Protein 3IPF (pdb70)

Secondary structure (DSSP, 8-state):
--EEEEESSEEEEEEEETTEEEEEETTEEEEEEEEEEEEEEEETTTTEEEEEEEEEEEEESPPGGGS--/--EEEEESS--EEEEEETTEEEEEETTEEEEEEEEEEEEEEEETTTTEEEEEEEEEEEEESGGG-

InterPro domains:
  IPR012504 Spore protein YabP [PIRSF011576] (9-87)
  IPR012504 Spore protein YabP [TIGR02892] (16-97)
  IPR022476 Spore protein YabP/YqfC [PF07873] (14-86)
  IPR038705 YabP superfamily [G3DSA:2.60.40.2000] (24-81)

Radius of gyration: 13.46 Å; Cα contacts (8 Å, |Δi|>4): 382; chains: 2; bounding box: 27×31×33 Å

B-factor: mean 40.51, std 14.42, range [21.7, 106.18]

Sequence (134 aa):
NRQFLSLTGVSKVQSFDPKEILLETIQGVLSIKGEKLGIKHLDLKAGQVEVEGLIDALVYPLEHHHHHHNRQFLSLTGVSKVQSFDPKEILLETIQGVLSIKGEKLGIKHLDLKAGQVEVEGLIDALVYPLEHH

Structure (mmCIF, N/CA/C/O backbone):
data_3IPF
#
_entry.id   3IPF
#
_cell.length_a   69.796
_cell.length_b   69.796
_cell.length_c   132.161
_cell.angle_alpha   90.00
_cell.angle_beta   90.00
_cell.angle_gamma   120.00
#
_symmetry.space_group_name_H-M   'P 61 2 2'
#
loop_
_entity.id
_entity.type
_entity.pdbx_description
1 polymer 'uncharacterized protein'
2 water water
#
loop_
_atom_site.group_PDB
_atom_site.id
_atom_site.type_symbol
_atom_site.label_atom_id
_atom_site.label_alt_id
_atom_site.label_comp_id
_atom_site.label_asym_id
_atom_site.label_entity_id
_atom_site.label_seq_id
_atom_site.pdbx_PDB_ins_code
_atom_site.Cartn_x
_atom_site.Cartn_y
_atom_site.Cartn_z
_atom_site.occupancy
_atom_site.B_iso_or_equiv
_atom_site.auth_seq_id
_atom_site.auth_comp_id
_atom_site.auth_asym_id
_atom_site.auth_atom_id
_atom_site.pdbx_PDB_model_num
ATOM 1 N N . ASN A 1 3 ? 21.453 42.175 39.138 1.00 54.56 22 ASN A N 1
ATOM 2 C CA . ASN A 1 3 ? 20.054 42.479 39.567 1.00 53.80 22 ASN A CA 1
ATOM 3 C C . ASN A 1 3 ? 20.034 42.830 41.054 1.00 48.00 22 ASN A C 1
ATOM 4 O O . ASN A 1 3 ? 18.972 43.067 41.635 1.00 43.04 22 ASN A O 1
ATOM 6 N N . ARG A 1 4 ? 21.224 42.858 41.650 1.00 45.95 23 ARG A N 1
ATOM 7 C CA . ARG A 1 4 ? 21.406 43.174 43.061 1.00 53.10 23 ARG A CA 1
ATOM 8 C C . ARG A 1 4 ? 21.167 44.648 43.343 1.00 44.05 23 ARG A C 1
ATOM 9 O O . ARG A 1 4 ? 21.785 45.513 42.723 1.00 48.41 23 ARG A O 1
ATOM 17 N N . GLN A 1 5 ? 20.291 44.925 44.300 1.00 31.14 24 GLN A N 1
ATOM 18 C CA . GLN A 1 5 ? 19.957 46.295 44.652 1.00 35.37 24 GLN A CA 1
ATOM 19 C C . GLN A 1 5 ? 20.438 46.694 46.039 1.00 39.81 24 GLN A C 1
ATOM 20 O O . GLN A 1 5 ? 20.597 45.845 46.920 1.00 34.97 24 GLN A O 1
ATOM 26 N N . PHE A 1 6 ? 20.672 47.992 46.223 1.00 29.90 25 PHE A N 1
ATOM 27 C CA . PHE A 1 6 ? 21.089 48.525 47.514 1.00 30.65 25 PHE A CA 1
ATOM 28 C C . PHE A 1 6 ? 19.983 49.456 47.984 1.00 30.64 25 PHE A C 1
ATOM 29 O O . PHE A 1 6 ? 19.534 50.313 47.226 1.00 31.75 25 PHE A O 1
ATOM 37 N N . LEU A 1 7 ? 19.520 49.259 49.213 1.00 24.31 26 LEU A N 1
ATOM 38 C CA . LEU A 1 7 ? 18.471 50.094 49.776 1.00 24.63 26 LEU A CA 1
ATOM 39 C C . LEU A 1 7 ? 18.927 50.636 51.118 1.00 32.09 26 LEU A C 1
ATOM 40 O O . LEU A 1 7 ? 19.371 49.869 51.973 1.00 29.65 26 LEU A O 1
ATOM 45 N N . SER A 1 8 ? 18.842 51.947 51.309 1.00 24.74 27 SER A N 1
ATOM 46 C CA . SER A 1 8 ? 19.189 52.503 52.611 1.00 36.01 27 SER A CA 1
ATOM 47 C C . SER A 1 8 ? 18.008 53.348 53.077 1.00 31.15 27 SER A C 1
ATOM 48 O O . SER A 1 8 ? 17.312 53.965 52.260 1.00 29.63 27 SER A O 1
ATOM 51 N N . LEU A 1 9 ? 17.769 53.354 54.383 1.00 22.71 28 LEU A N 1
ATOM 52 C CA . LEU A 1 9 ? 16.641 54.076 54.948 1.00 25.37 28 LEU A CA 1
ATOM 53 C C . LEU A 1 9 ? 17.041 54.659 56.294 1.00 32.16 28 LEU A C 1
ATOM 54 O O . LEU A 1 9 ? 17.826 54.045 57.029 1.00 28.78 28 LEU A O 1
ATOM 59 N N . THR A 1 10 ? 16.500 55.824 56.635 1.00 26.39 29 THR A N 1
ATOM 60 C CA . THR A 1 10 ? 16.779 56.403 57.941 1.00 32.44 29 THR A CA 1
ATOM 61 C C . THR A 1 10 ? 15.498 56.278 58.740 1.00 27.41 29 THR A C 1
ATOM 62 O O . THR A 1 10 ? 14.484 55.798 58.230 1.00 31.16 29 THR A O 1
ATOM 66 N N . GLY A 1 11 ? 15.532 56.704 59.992 1.00 30.49 30 GLY A N 1
ATOM 67 C CA . GLY A 1 11 ? 14.346 56.590 60.826 1.00 30.26 30 GLY A CA 1
ATOM 68 C C . GLY A 1 11 ? 14.058 55.152 61.239 1.00 33.09 30 GLY A C 1
ATOM 69 O O . GLY A 1 11 ? 12.924 54.812 61.594 1.00 33.83 30 GLY A O 1
ATOM 70 N N . VAL A 1 12 ? 15.073 54.296 61.172 1.00 29.51 31 VAL A N 1
ATOM 71 C CA . VAL A 1 12 ? 14.897 52.905 61.566 1.00 26.11 31 VAL A CA 1
ATOM 72 C C . VAL A 1 12 ? 15.331 52.751 63.021 1.00 35.63 31 VAL A C 1
ATOM 73 O O . VAL A 1 12 ? 16.449 53.110 63.387 1.00 32.68 31 VAL A O 1
ATOM 77 N N . SER A 1 13 ? 14.440 52.193 63.839 1.00 35.36 32 SER A N 1
ATOM 78 C CA . SER A 1 13 ? 14.704 52.034 65.260 1.00 35.31 32 SER A CA 1
ATOM 79 C C . SER A 1 13 ? 15.076 50.624 65.703 1.00 35.71 32 SER A C 1
ATOM 80 O O . SER A 1 13 ? 15.645 50.461 66.780 1.00 33.42 32 SER A O 1
ATOM 83 N N . LYS A 1 14 ? 14.768 49.612 64.893 1.00 28.53 33 LYS A N 1
ATOM 84 C CA . LYS A 1 14 ? 15.062 48.235 65.282 1.00 21.70 33 LYS A CA 1
ATOM 85 C C . LYS A 1 14 ? 14.941 47.224 64.143 1.00 31.29 33 LYS A C 1
ATOM 86 O O . LYS A 1 14 ? 14.085 47.370 63.263 1.00 26.90 33 LYS A O 1
ATOM 92 N N . VAL A 1 15 ? 15.808 46.211 64.152 1.00 29.76 34 VAL A N 1
ATOM 93 C CA . VAL A 1 15 ? 15.716 45.124 63.176 1.00 31.78 34 VAL A CA 1
ATOM 94 C C . VAL A 1 15 ? 14.937 44.073 63.957 1.00 32.77 34 VAL A C 1
ATOM 95 O O . VAL A 1 15 ? 15.408 43.566 64.981 1.00 35.48 34 VAL A O 1
ATOM 99 N N . GLN A 1 16 ? 13.741 43.763 63.485 1.00 28.20 35 GLN A N 1
ATOM 100 C CA . GLN A 1 16 ? 12.888 42.799 64.148 1.00 30.21 35 GLN A CA 1
ATOM 101 C C . GLN A 1 16 ? 13.365 41.379 63.887 1.00 29.58 35 GLN A C 1
ATOM 102 O O . GLN A 1 16 ? 13.322 40.526 64.777 1.00 23.93 35 GLN A O 1
ATOM 108 N N . SER A 1 17 ? 13.795 41.126 62.654 1.00 26.38 36 SER A N 1
ATOM 109 C CA . SER A 1 17 ? 14.309 39.819 62.270 1.00 25.76 36 SER A CA 1
ATOM 110 C C . SER A 1 17 ? 14.996 39.909 60.917 1.00 25.86 36 SER A C 1
ATOM 111 O O . SER A 1 17 ? 14.687 40.788 60.103 1.00 27.11 36 SER A O 1
ATOM 114 N N . PHE A 1 18 ? 15.931 38.995 60.685 1.00 25.06 37 PHE A N 1
ATOM 115 C CA . PHE A 1 18 ? 16.668 38.965 59.429 1.00 26.19 37 PHE A CA 1
ATOM 116 C C . PHE A 1 18 ? 16.914 37.534 58.969 1.00 31.59 37 PHE A C 1
ATOM 117 O O . PHE A 1 18 ? 17.254 36.654 59.766 1.00 26.73 37 PHE A O 1
ATOM 125 N N . ASP A 1 19 ? 16.745 37.328 57.669 1.00 27.08 38 ASP A N 1
ATOM 126 C CA . ASP A 1 19 ? 16.973 36.053 56.998 1.00 25.30 38 ASP A CA 1
ATOM 127 C C . ASP A 1 19 ? 17.320 36.484 55.578 1.00 22.07 38 ASP A C 1
ATOM 128 O O . ASP A 1 19 ? 16.873 37.537 55.132 1.00 25.97 38 ASP A O 1
ATOM 133 N N . PRO A 1 20 ? 18.115 35.690 54.848 1.00 26.67 39 PRO A N 1
ATOM 134 C CA . PRO A 1 20 ? 18.436 36.122 53.482 1.00 26.59 39 PRO A CA 1
ATOM 135 C C . PRO A 1 20 ? 17.214 36.322 52.574 1.00 27.33 39 PRO A C 1
ATOM 136 O O . PRO A 1 20 ? 17.334 36.908 51.494 1.00 31.87 39 PRO A O 1
ATOM 140 N N . LYS A 1 21 ? 16.043 35.855 53.006 1.00 24.83 40 LYS A N 1
ATOM 141 C CA . LYS A 1 21 ? 14.843 35.994 52.178 1.00 31.39 40 LYS A CA 1
ATOM 142 C C . LYS A 1 21 ? 13.824 36.987 52.715 1.00 31.54 40 LYS A C 1
ATOM 143 O O . LYS A 1 21 ? 12.835 37.277 52.045 1.00 27.50 40 LYS A O 1
ATOM 149 N N . GLU A 1 22 ? 14.068 37.524 53.907 1.00 26.76 41 GLU A N 1
ATOM 150 C CA . GLU A 1 22 ? 13.141 38.472 54.510 1.00 24.88 41 GLU A CA 1
ATOM 151 C C . GLU A 1 22 ? 13.787 39.296 55.629 1.00 30.96 41 GLU A C 1
ATOM 152 O O . GLU A 1 22 ? 14.461 38.753 56.519 1.00 24.74 41 GLU A O 1
ATOM 158 N N . ILE A 1 23 ? 13.586 40.608 55.577 1.00 24.93 42 ILE A N 1
ATOM 159 C CA . ILE A 1 23 ? 14.090 41.486 56.625 1.00 27.80 42 ILE A CA 1
ATOM 160 C C . ILE A 1 23 ? 12.918 42.305 57.128 1.00 30.46 42 ILE A C 1
ATOM 161 O O . ILE A 1 23 ? 12.189 42.896 56.322 1.00 26.48 42 ILE A O 1
ATOM 166 N N . LEU A 1 24 ? 12.721 42.325 58.445 1.00 27.49 43 LEU A N 1
ATOM 167 C CA . LEU A 1 24 ? 11.651 43.122 59.036 1.00 23.94 43 LEU A CA 1
ATOM 168 C C . LEU A 1 24 ? 12.314 44.206 59.869 1.00 28.21 43 LEU A C 1
ATOM 169 O O . LEU A 1 24 ? 13.108 43.915 60.782 1.00 26.42 43 LEU A O 1
ATOM 174 N N . LEU A 1 25 ? 11.983 45.452 59.541 1.00 24.67 44 LEU A N 1
ATOM 175 C CA . LEU A 1 25 ? 12.554 46.608 60.208 1.00 29.44 44 LEU A CA 1
ATOM 176 C C . LEU A 1 25 ? 11.466 47.460 60.824 1.00 29.45 44 LEU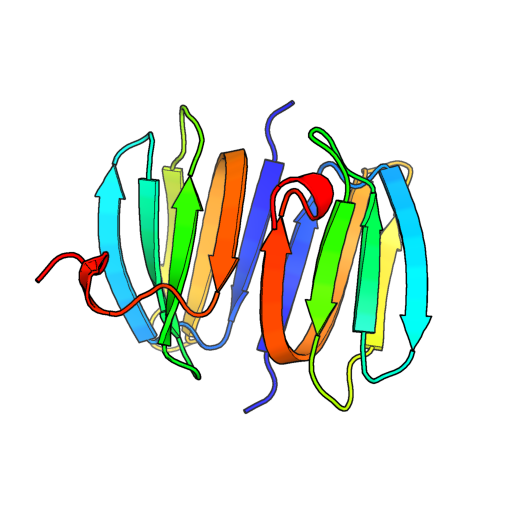 A C 1
ATOM 177 O O . LEU A 1 25 ? 10.432 47.719 60.194 1.00 30.22 44 LEU A O 1
ATOM 182 N N . GLU A 1 26 ? 11.694 47.889 62.058 1.00 28.39 45 GLU A N 1
ATOM 183 C CA . GLU A 1 26 ? 10.742 48.751 62.732 1.00 28.28 45 GLU A CA 1
ATOM 184 C C . GLU A 1 26 ? 11.126 50.188 62.441 1.00 29.81 45 GLU A C 1
ATOM 185 O O . GLU A 1 26 ? 12.276 50.587 62.623 1.00 31.94 45 GLU A O 1
ATOM 191 N N . THR A 1 27 ? 10.167 50.961 61.955 1.00 29.88 46 THR A N 1
ATOM 192 C CA . THR A 1 27 ? 10.437 52.351 61.671 1.00 30.28 46 THR A CA 1
ATOM 193 C C . THR A 1 27 ? 9.236 53.202 62.106 1.00 40.39 46 THR A C 1
ATOM 194 O O . THR A 1 27 ? 8.388 52.720 62.858 1.00 36.58 46 THR A O 1
ATOM 198 N N . ILE A 1 28 ? 9.160 54.446 61.648 1.00 38.37 47 ILE A N 1
ATOM 199 C CA . ILE A 1 28 ? 8.118 55.383 62.082 1.00 36.14 47 ILE A CA 1
ATOM 200 C C . ILE A 1 28 ? 6.652 54.931 62.165 1.00 39.78 47 ILE A C 1
ATOM 201 O O . ILE A 1 28 ? 6.016 55.079 63.209 1.00 37.86 47 ILE A O 1
ATOM 206 N N . GLN A 1 29 ? 6.112 54.394 61.071 1.00 41.50 48 GLN A N 1
ATOM 207 C CA . GLN A 1 29 ? 4.694 53.999 61.013 1.00 42.17 48 GLN A CA 1
ATOM 208 C C . GLN A 1 29 ? 4.425 52.522 61.264 1.00 41.16 48 GLN A C 1
ATOM 209 O O . GLN A 1 29 ? 3.300 52.055 61.087 1.00 42.09 48 GLN A O 1
ATOM 215 N N . GLY A 1 30 ? 5.454 51.778 61.645 1.00 35.24 49 GLY A N 1
ATOM 216 C CA . GLY A 1 30 ? 5.275 50.359 61.846 1.00 37.14 49 GLY A CA 1
ATOM 217 C C . GLY A 1 30 ? 6.426 49.588 61.234 1.00 37.45 49 GLY A C 1
ATOM 218 O O . GLY A 1 30 ? 7.556 50.079 61.188 1.00 36.20 49 GLY A O 1
ATOM 219 N N . VAL A 1 31 ? 6.132 48.394 60.742 1.00 28.54 50 VAL A N 1
ATOM 220 C CA . VAL A 1 31 ? 7.157 47.539 60.182 1.00 28.68 50 VAL A CA 1
ATOM 221 C C . VAL A 1 31 ? 7.251 47.529 58.664 1.00 31.30 50 VAL A C 1
ATOM 222 O O . VAL A 1 31 ? 6.240 47.452 57.969 1.00 28.08 50 VAL A O 1
ATOM 226 N N . LEU A 1 32 ? 8.485 47.604 58.176 1.00 31.06 51 LEU A N 1
ATOM 227 C CA . LEU A 1 32 ? 8.783 47.534 56.757 1.00 26.66 51 LEU A CA 1
ATOM 228 C C . LEU A 1 32 ? 9.307 46.127 56.510 1.00 26.50 51 LEU A C 1
ATOM 229 O O . LEU A 1 32 ? 10.249 45.675 57.176 1.00 25.58 51 LEU A O 1
ATOM 234 N N . SER A 1 33 ? 8.680 45.435 55.568 1.00 23.99 52 SER A N 1
ATOM 235 C CA . SER A 1 33 ? 9.093 44.099 55.198 1.00 22.88 52 SER A CA 1
ATOM 236 C C . SER A 1 33 ? 9.808 44.141 53.863 1.00 26.37 52 SER A C 1
ATOM 237 O O . SER A 1 33 ? 9.284 44.678 52.889 1.00 26.84 52 SER A O 1
ATOM 240 N N . ILE A 1 34 ? 10.997 43.564 53.816 1.00 27.69 53 ILE A N 1
ATOM 241 C CA . ILE A 1 34 ? 11.754 43.494 52.572 1.00 31.39 53 ILE A CA 1
ATOM 242 C C . ILE A 1 34 ? 11.889 42.007 52.304 1.00 30.53 53 ILE A C 1
ATOM 243 O O . ILE A 1 34 ? 12.474 41.286 53.123 1.00 27.29 53 ILE A O 1
ATOM 248 N N . LYS A 1 35 ? 11.335 41.545 51.185 1.00 23.71 54 LYS A N 1
ATOM 249 C CA . LYS A 1 35 ? 11.417 40.132 50.822 1.00 27.67 54 LYS A CA 1
ATOM 250 C C . LYS A 1 35 ? 12.168 39.968 49.508 1.00 34.88 54 LYS A C 1
ATOM 251 O O . LYS A 1 35 ? 12.117 40.845 48.639 1.00 29.08 54 LYS A O 1
ATOM 257 N N . GLY A 1 36 ? 12.849 38.836 49.362 1.00 27.60 55 GLY A N 1
ATOM 258 C CA . GLY A 1 36 ? 13.624 38.594 48.160 1.00 30.41 55 GLY A CA 1
ATOM 259 C C . GLY A 1 36 ? 14.563 37.440 48.410 1.00 31.64 55 GLY A C 1
ATOM 260 O O . GLY A 1 36 ? 14.189 36.450 49.038 1.00 28.95 55 GLY A O 1
ATOM 261 N N . GLU A 1 37 ? 15.782 37.545 47.908 1.00 30.67 56 GLU A N 1
ATOM 262 C CA . GLU A 1 37 ? 16.742 36.495 48.160 1.00 34.40 56 GLU A CA 1
ATOM 263 C C . GLU A 1 37 ? 18.143 37.063 48.217 1.00 32.47 56 GLU A C 1
ATOM 264 O O . GLU A 1 37 ? 18.409 38.151 47.684 1.00 33.17 56 GLU A O 1
ATOM 270 N N . LYS A 1 38 ? 19.017 36.329 48.897 1.00 28.08 57 LYS A N 1
ATOM 271 C CA . LYS A 1 38 ? 20.391 36.727 49.109 1.00 29.88 57 LYS A CA 1
ATOM 272 C C . LYS A 1 38 ? 20.426 38.143 49.659 1.00 26.44 57 LYS A C 1
ATOM 273 O O . LYS A 1 38 ? 21.255 38.956 49.262 1.00 30.78 57 LYS A O 1
ATOM 279 N N . LEU A 1 39 ? 19.50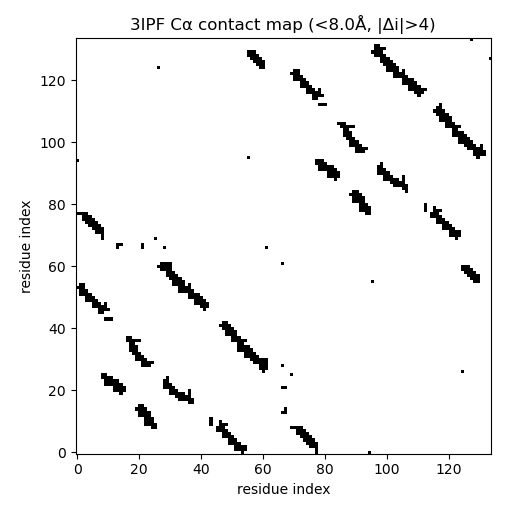8 38.432 50.578 1.00 24.71 58 LEU A N 1
ATOM 280 C CA . LEU A 1 39 ? 19.461 39.746 51.204 1.00 22.65 58 LEU A CA 1
ATOM 281 C C . LEU A 1 39 ? 20.482 39.771 52.326 1.00 32.99 58 LEU A C 1
ATOM 282 O O . LEU A 1 39 ? 20.781 38.733 52.931 1.00 27.36 58 LEU A O 1
ATOM 287 N N . GLY A 1 40 ? 21.013 40.955 52.604 1.00 35.04 59 GLY A N 1
ATOM 288 C CA . GLY A 1 40 ? 21.975 41.085 53.681 1.00 34.87 59 GLY A CA 1
ATOM 289 C C . GLY A 1 40 ? 21.909 42.466 54.291 1.00 30.84 59 GLY A C 1
ATOM 290 O O . GLY A 1 40 ? 21.619 43.447 53.595 1.00 26.94 59 GLY A O 1
ATOM 291 N N . ILE A 1 41 ? 22.141 42.556 55.595 1.00 25.94 60 ILE A N 1
ATOM 292 C CA . ILE A 1 41 ? 22.171 43.863 56.227 1.00 29.14 60 ILE A CA 1
ATOM 293 C C . ILE A 1 41 ? 23.645 44.244 56.175 1.00 30.98 60 ILE A C 1
ATOM 294 O O . ILE A 1 41 ? 24.504 43.527 56.697 1.00 30.61 60 ILE A O 1
ATOM 299 N N . LYS A 1 42 ? 23.938 45.366 55.529 1.00 28.65 61 LYS A N 1
ATOM 300 C CA . LYS A 1 42 ? 25.317 45.805 55.374 1.00 34.29 61 LYS A CA 1
ATOM 301 C C . LYS A 1 42 ? 25.713 46.828 56.413 1.00 33.32 61 LYS A C 1
ATOM 302 O O . LYS A 1 42 ? 26.890 46.960 56.737 1.00 38.76 61 LYS A O 1
ATOM 308 N N . HIS A 1 43 ? 24.733 47.543 56.952 1.00 31.17 62 HIS A N 1
ATOM 309 C CA . HIS A 1 43 ? 25.022 48.572 57.938 1.00 28.05 62 HIS A CA 1
ATOM 310 C C . HIS A 1 43 ? 23.805 48.858 58.815 1.00 36.26 62 HIS A C 1
ATOM 311 O O . HIS A 1 43 ? 22.676 48.931 58.312 1.00 31.74 62 HIS A O 1
ATOM 318 N N . LEU A 1 44 ? 24.032 49.016 60.118 1.00 26.84 63 LEU A N 1
ATOM 319 C CA . LEU A 1 44 ? 22.963 49.370 61.039 1.00 24.01 63 LEU A CA 1
ATOM 320 C C . LEU A 1 44 ? 23.526 50.259 62.146 1.00 32.70 63 LEU A C 1
ATOM 321 O O . LEU A 1 44 ? 24.361 49.827 62.954 1.00 31.96 63 LEU A O 1
ATOM 326 N N . ASP A 1 45 ? 23.065 51.503 62.182 1.00 29.26 64 ASP A N 1
ATOM 327 C CA . ASP A 1 45 ? 23.518 52.449 63.193 1.00 36.01 64 ASP A CA 1
ATOM 328 C C . ASP A 1 45 ? 22.280 53.045 63.851 1.00 37.75 64 ASP A C 1
ATOM 329 O O . ASP A 1 45 ? 21.649 53.945 63.297 1.00 32.72 64 ASP A O 1
ATOM 334 N N . LEU A 1 46 ? 21.932 52.529 65.029 1.00 34.60 65 LEU A N 1
ATOM 335 C CA . LEU A 1 46 ? 20.745 52.981 65.755 1.00 32.07 65 LEU A CA 1
ATOM 336 C C . LEU A 1 46 ? 20.811 54.420 66.284 1.00 43.13 65 LEU A C 1
ATOM 337 O O . LEU A 1 46 ? 19.777 55.032 66.563 1.00 47.77 65 LEU A O 1
ATOM 342 N N . LYS A 1 47 ? 22.016 54.962 66.442 1.00 44.53 66 LYS A N 1
ATOM 343 C CA . LYS A 1 47 ? 22.151 56.346 66.899 1.00 46.60 66 LYS A CA 1
ATOM 344 C C . LYS A 1 47 ? 21.660 57.233 65.764 1.00 50.02 66 LYS A C 1
ATOM 345 O O . LYS A 1 47 ? 20.955 58.228 65.988 1.00 47.54 66 LYS A O 1
ATOM 351 N N . ALA A 1 48 ? 22.039 56.854 64.545 1.00 45.01 67 ALA A N 1
ATOM 352 C CA . ALA A 1 48 ? 21.648 57.601 63.360 1.00 43.41 67 ALA A CA 1
ATOM 353 C C . ALA A 1 48 ? 20.314 57.124 62.788 1.00 40.57 67 ALA A C 1
ATOM 354 O O . ALA A 1 48 ? 19.706 57.809 61.971 1.00 44.86 67 ALA A O 1
ATOM 356 N N . GLY A 1 49 ? 19.851 55.961 63.243 1.00 36.67 68 GLY A N 1
ATOM 357 C CA . GLY A 1 49 ? 18.606 55.399 62.744 1.00 33.20 68 GLY A CA 1
ATOM 358 C C . GLY A 1 49 ? 18.741 54.955 61.298 1.00 39.52 68 GLY A C 1
ATOM 359 O O . GLY A 1 49 ? 17.758 54.858 60.568 1.00 39.66 68 GLY A O 1
ATOM 360 N N . GLN A 1 50 ? 19.971 54.654 60.903 1.00 37.32 69 GLN A N 1
ATOM 361 C CA . GLN A 1 50 ? 20.295 54.276 59.536 1.00 33.36 69 GLN A CA 1
ATOM 362 C C . GLN A 1 50 ? 20.509 52.773 59.291 1.00 33.42 69 GLN A C 1
ATOM 363 O O . GLN A 1 50 ? 21.192 52.098 60.064 1.00 31.41 69 GLN A O 1
ATOM 369 N N . VAL A 1 51 ? 19.914 52.253 58.219 1.00 24.40 70 VAL A N 1
ATOM 370 C CA . VAL A 1 51 ? 20.126 50.862 57.831 1.00 26.28 70 VAL A CA 1
ATOM 371 C C . VAL A 1 51 ? 20.477 50.813 56.348 1.00 30.53 70 VAL A C 1
ATOM 372 O O . VAL A 1 51 ? 20.011 51.647 55.566 1.00 28.32 70 VAL A O 1
ATOM 376 N N . GLU A 1 52 ? 21.302 49.844 55.973 1.00 28.47 71 GLU A N 1
ATOM 377 C CA . GLU A 1 52 ? 21.660 49.636 54.585 1.00 31.59 71 GLU A CA 1
ATOM 378 C C . GLU A 1 52 ? 21.454 48.161 54.317 1.00 31.11 71 GLU A C 1
ATOM 379 O O . GLU A 1 52 ? 21.983 47.315 55.031 1.00 27.83 71 GLU A O 1
ATOM 385 N N . VAL A 1 53 ? 20.683 47.861 53.286 1.00 27.43 72 VAL A N 1
ATOM 386 C CA . VAL A 1 53 ? 20.383 46.487 52.915 1.00 27.91 72 VAL A CA 1
ATOM 387 C C . VAL A 1 53 ? 20.789 46.263 51.470 1.00 29.80 72 VAL A C 1
ATOM 388 O O . VAL A 1 53 ? 20.765 47.199 50.673 1.00 30.12 72 VAL A O 1
ATOM 392 N N . GLU A 1 54 ? 21.176 45.039 51.125 1.00 32.47 73 GLU A N 1
ATOM 393 C CA . GLU A 1 54 ? 21.532 44.740 49.743 1.00 32.13 73 GLU A CA 1
ATOM 394 C C . GLU A 1 54 ? 21.069 43.338 49.390 1.00 35.43 73 GLU A C 1
ATOM 395 O O . GLU A 1 54 ? 21.009 42.455 50.255 1.00 33.50 73 GLU A O 1
ATOM 401 N N . GLY A 1 55 ? 20.729 43.139 48.122 1.00 29.46 74 GLY A N 1
ATOM 402 C CA . GLY A 1 55 ? 20.317 41.823 47.670 1.00 29.75 74 GLY A CA 1
ATOM 403 C C . GLY A 1 55 ? 19.328 41.881 46.528 1.00 35.82 74 GLY A C 1
ATOM 404 O O . GLY A 1 55 ? 19.194 42.907 45.851 1.00 34.00 74 GLY A O 1
ATOM 405 N N . LEU A 1 56 ? 18.641 40.768 46.306 1.00 27.62 75 LEU A N 1
ATOM 406 C CA . LEU A 1 56 ? 17.639 40.670 45.250 1.00 29.35 75 LEU A CA 1
ATOM 407 C C . LEU A 1 56 ? 16.289 40.916 45.915 1.00 32.70 75 LEU A C 1
ATOM 408 O O . LEU A 1 56 ? 15.808 40.089 46.689 1.00 36.02 75 LEU A O 1
ATOM 413 N N . ILE A 1 57 ? 15.702 42.079 45.654 1.00 31.82 76 ILE A N 1
ATOM 414 C CA . ILE A 1 57 ? 14.425 42.441 46.268 1.00 28.90 76 ILE A CA 1
ATOM 415 C C . ILE A 1 57 ? 13.214 42.067 45.417 1.00 34.74 76 ILE A C 1
ATOM 416 O O . ILE A 1 57 ? 13.110 42.469 44.260 1.00 39.63 76 ILE A O 1
ATOM 421 N N . ASP A 1 58 ? 12.321 41.267 45.999 1.00 28.15 77 ASP A N 1
ATOM 422 C CA . ASP A 1 58 ? 11.100 40.823 45.335 1.00 31.77 77 ASP A CA 1
ATOM 423 C C . ASP A 1 58 ? 9.926 41.694 45.761 1.00 32.27 77 ASP A C 1
ATOM 424 O O . ASP A 1 58 ? 9.002 41.920 44.986 1.00 35.61 77 ASP A O 1
ATOM 429 N N . ALA A 1 59 ? 9.953 42.174 47.000 1.00 29.78 78 ALA A N 1
ATOM 430 C CA . ALA A 1 59 ? 8.830 42.942 47.520 1.00 27.38 78 ALA A CA 1
ATOM 431 C C . ALA A 1 59 ? 9.164 43.841 48.702 1.00 31.46 78 ALA A C 1
ATOM 432 O O . ALA A 1 59 ? 10.108 43.580 49.458 1.00 29.21 78 ALA A O 1
ATOM 434 N N . LEU A 1 60 ? 8.387 44.911 48.838 1.00 30.09 79 LEU A N 1
ATOM 435 C CA . LEU A 1 60 ? 8.528 45.840 49.956 1.00 31.95 79 LEU A CA 1
ATOM 436 C C . LEU A 1 60 ? 7.113 46.173 50.377 1.00 32.47 79 LEU A C 1
ATOM 437 O O . LEU A 1 60 ? 6.307 46.593 49.545 1.00 32.81 79 LEU A O 1
ATOM 442 N N . VAL A 1 61 ? 6.803 45.963 51.650 1.00 31.01 80 VAL A N 1
ATOM 443 C CA . VAL A 1 61 ? 5.479 46.257 52.170 1.00 30.98 80 VAL A CA 1
ATOM 444 C C . VAL A 1 61 ? 5.668 47.093 53.426 1.00 33.02 80 VAL A C 1
ATOM 445 O O . VAL A 1 61 ? 6.396 46.698 54.338 1.00 27.65 80 VAL A O 1
ATOM 449 N N . TYR A 1 62 ? 5.025 48.256 53.462 1.00 27.72 81 TYR A N 1
ATOM 450 C CA . TYR A 1 62 ? 5.115 49.149 54.610 1.00 27.97 81 TYR A CA 1
ATOM 451 C C . TYR A 1 62 ? 3.891 50.046 54.658 1.00 32.13 81 TYR A C 1
ATOM 452 O O . TYR A 1 62 ? 3.578 50.726 53.674 1.00 35.62 81 TYR A O 1
ATOM 461 N N . PRO A 1 63 ? 3.164 50.048 55.792 1.00 35.42 82 PRO A N 1
ATOM 462 C CA . PRO A 1 63 ? 3.379 49.287 57.035 1.00 32.85 82 PRO A CA 1
ATOM 463 C C . PRO A 1 63 ? 2.875 47.846 56.888 1.00 35.37 82 PRO A C 1
ATOM 464 O O . PRO A 1 63 ? 1.800 47.618 56.341 1.00 29.09 82 PRO A O 1
ATOM 468 N N . LEU A 1 64 ? 3.634 46.896 57.386 1.00 32.09 83 LEU A N 1
ATOM 469 C CA . LEU A 1 64 ? 3.272 45.503 57.351 1.00 29.74 83 LEU A CA 1
ATOM 470 C C . LEU A 1 64 ? 2.095 45.239 58.266 1.00 35.59 83 LEU A C 1
ATOM 471 O O . LEU A 1 64 ? 1.889 45.940 59.213 1.00 40.82 83 LEU A O 1
ATOM 476 N N . GLU A 1 65 ? 1.328 44.213 57.953 1.00 30.21 84 GLU A N 1
ATOM 477 C CA . GLU A 1 65 ? 0.207 43.785 58.772 1.00 36.08 84 GLU A CA 1
ATOM 478 C C . GLU A 1 65 ? 0.698 43.252 60.092 1.00 39.33 84 GLU A C 1
ATOM 479 O O . GLU A 1 65 ? 1.637 42.520 60.141 1.00 32.27 84 GLU A O 1
ATOM 485 N N . HIS A 1 66 ? 0.015 43.626 61.156 1.00 38.33 85 HIS A N 1
ATOM 486 C CA . HIS A 1 66 ? 0.437 43.270 62.488 1.00 38.77 85 HIS A CA 1
ATOM 487 C C . HIS A 1 66 ? 0.706 41.794 62.655 1.00 41.97 85 HIS A C 1
ATOM 488 O O . HIS A 1 66 ? 1.683 41.403 63.223 1.00 34.08 85 HIS A O 1
ATOM 495 N N . HIS A 1 67 ? -0.180 40.985 62.130 1.00 39.87 86 HIS A N 1
ATOM 496 C CA . HIS A 1 67 ? -0.040 39.536 62.248 1.00 39.12 86 HIS A CA 1
ATOM 497 C C . HIS A 1 67 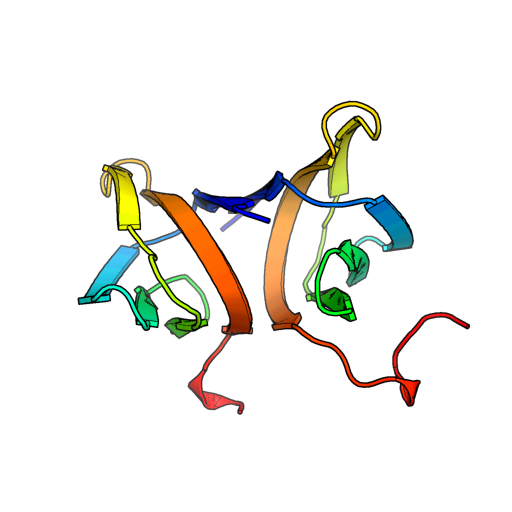? 1.160 38.947 61.507 1.00 42.78 86 HIS A C 1
ATOM 498 O O . HIS A 1 67 ? 1.514 37.787 61.718 1.00 38.72 86 HIS A O 1
ATOM 505 N N . HIS A 1 68 ? 1.801 39.738 60.652 1.00 33.77 87 HIS A N 1
ATOM 506 C CA . HIS A 1 68 ? 2.966 39.230 59.945 1.00 40.48 87 HIS A CA 1
ATOM 507 C C . HIS A 1 68 ? 4.287 39.653 60.579 1.00 44.21 87 HIS A C 1
ATOM 508 O O . HIS A 1 68 ? 5.356 39.326 60.068 1.00 34.79 87 HIS A O 1
ATOM 515 N N . HIS A 1 69 ? 4.209 40.386 61.689 1.00 40.30 88 HIS A N 1
ATOM 516 C CA . HIS A 1 69 ? 5.416 40.789 62.418 1.00 38.37 88 HIS A CA 1
ATOM 517 C C . HIS A 1 69 ? 6.034 39.516 63.004 1.00 37.96 88 HIS A C 1
ATOM 518 O O . HIS A 1 69 ? 5.368 38.483 63.077 1.00 35.81 88 HIS A O 1
ATOM 525 N N . HIS A 1 70 ? 7.310 39.573 63.377 1.00 33.02 89 HIS A N 1
ATOM 526 C CA . HIS A 1 70 ? 7.941 38.441 64.052 1.00 42.72 89 HIS A CA 1
ATOM 527 C C . HIS A 1 70 ? 7.640 38.794 65.498 1.00 47.41 89 HIS A C 1
ATOM 528 O O . HIS A 1 70 ? 8.209 39.742 66.040 1.00 52.70 89 HIS A O 1
ATOM 535 N N . HIS A 1 71 ? 6.726 38.047 66.106 1.00 54.29 90 HIS A N 1
ATOM 536 C CA . HIS A 1 71 ? 6.298 38.333 67.467 1.00 67.97 90 HIS A CA 1
ATOM 537 C C . HIS A 1 71 ? 7.155 37.721 68.563 1.00 77.59 90 HIS A C 1
ATOM 538 O O . HIS A 1 71 ? 7.620 36.581 68.405 1.00 74.24 90 HIS A O 1
ATOM 546 N N . ASN B 1 3 ? 9.970 64.100 61.587 1.00 57.9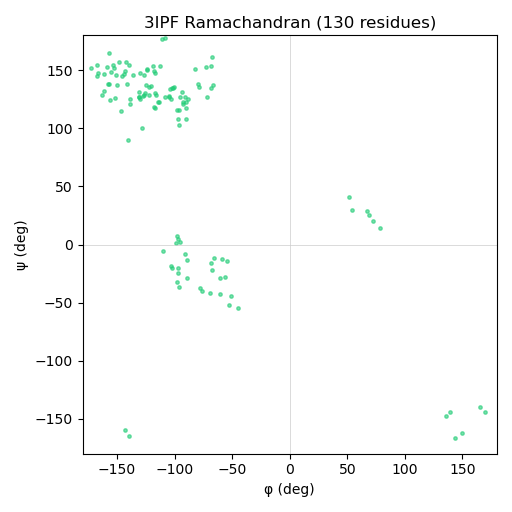1 22 ASN B N 1
ATOM 547 C CA . ASN B 1 3 ? 9.964 62.645 61.231 1.00 56.52 22 ASN B CA 1
ATOM 548 C C . ASN B 1 3 ? 10.374 62.383 59.780 1.00 53.56 22 ASN B C 1
ATOM 549 O O . ASN B 1 3 ? 9.992 61.361 59.199 1.00 40.45 22 ASN B O 1
ATOM 554 N N . ARG B 1 4 ? 11.147 63.298 59.197 1.00 43.66 23 ARG B N 1
ATOM 555 C CA . ARG B 1 4 ? 11.583 63.152 57.812 1.00 41.35 23 ARG B CA 1
ATOM 556 C C . ARG B 1 4 ? 12.566 61.993 57.642 1.00 42.52 23 ARG B C 1
ATOM 557 O O . ARG B 1 4 ? 13.498 61.838 58.428 1.00 48.45 23 ARG B O 1
ATOM 559 N N . GLN B 1 5 ? 12.354 61.185 56.609 1.00 31.88 24 GLN B N 1
ATOM 560 C CA . GLN B 1 5 ? 13.219 60.044 56.326 1.00 31.32 24 GLN B CA 1
ATOM 561 C C . GLN B 1 5 ? 13.884 60.177 54.968 1.00 34.24 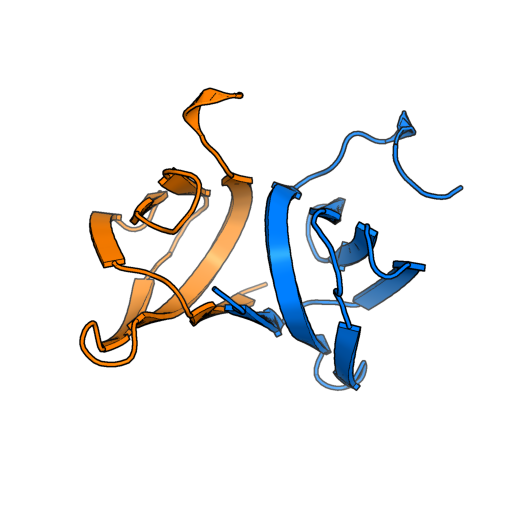24 GLN B C 1
ATOM 562 O O . GLN B 1 5 ? 13.344 60.820 54.066 1.00 35.56 24 GLN B O 1
ATOM 568 N N . PHE B 1 6 ? 15.049 59.555 54.823 1.00 28.87 25 PHE B N 1
ATOM 569 C CA . PHE B 1 6 ? 15.759 59.555 53.552 1.00 35.72 25 PHE B CA 1
ATOM 570 C C . PHE B 1 6 ? 15.829 58.110 53.109 1.00 33.07 25 PHE B C 1
ATOM 571 O O . PHE B 1 6 ? 16.191 57.233 53.896 1.00 28.13 25 PHE B O 1
ATOM 579 N N . LEU B 1 7 ? 15.450 57.861 51.863 1.00 24.35 26 LEU B N 1
ATOM 580 C CA . LEU B 1 7 ? 15.468 56.517 51.306 1.00 27.45 26 LEU B CA 1
ATOM 581 C C . LEU B 1 7 ? 16.277 56.540 50.025 1.00 25.83 26 LEU B C 1
ATOM 582 O O . LEU B 1 7 ? 16.054 57.388 49.157 1.00 32.82 26 LEU B O 1
ATOM 587 N N . SER B 1 8 ? 17.215 55.613 49.906 1.00 28.12 27 SER B N 1
ATOM 588 C CA . SER B 1 8 ? 18.050 55.530 48.719 1.00 31.57 27 SER B CA 1
ATOM 589 C C . SER B 1 8 ? 17.917 54.119 48.155 1.00 33.95 27 SER B C 1
ATOM 590 O O . SER B 1 8 ? 17.902 53.152 48.909 1.00 31.51 27 SER B O 1
ATOM 593 N N . LEU B 1 9 ? 17.801 54.005 46.835 1.00 28.06 28 LEU B N 1
ATOM 594 C CA . LEU B 1 9 ? 17.624 52.712 46.192 1.00 26.55 28 LEU B CA 1
ATOM 595 C C . LEU B 1 9 ? 18.319 52.660 44.842 1.00 30.68 28 LEU B C 1
ATOM 596 O O . LEU B 1 9 ? 18.374 53.663 44.132 1.00 29.40 28 LEU B O 1
ATOM 601 N N . THR B 1 10 ? 18.854 51.496 44.483 1.00 29.16 29 THR B N 1
ATOM 602 C CA . THR B 1 10 ? 19.485 51.331 43.177 1.00 31.13 29 THR B CA 1
ATOM 603 C C . THR B 1 10 ? 18.604 50.391 42.362 1.00 31.20 29 THR B C 1
ATOM 604 O O . THR B 1 10 ? 17.595 49.892 42.860 1.00 31.75 29 THR B O 1
ATOM 608 N N . GLY B 1 11 ? 18.976 50.154 41.110 1.00 33.70 30 GLY B N 1
ATOM 609 C CA . GLY B 1 11 ? 18.185 49.279 40.265 1.00 29.54 30 GLY B CA 1
ATOM 610 C C . GLY B 1 11 ? 16.946 49.985 39.727 1.00 35.53 30 GLY B C 1
ATOM 611 O O . GLY B 1 11 ? 16.030 49.341 39.214 1.00 34.15 30 GLY B O 1
ATOM 612 N N . VAL B 1 12 ? 16.911 51.310 39.848 1.00 27.75 31 VAL B N 1
ATOM 613 C CA . VAL B 1 12 ? 15.778 52.088 39.358 1.00 27.41 31 VAL B CA 1
ATOM 614 C C . VAL B 1 12 ? 15.995 52.468 37.896 1.00 36.95 31 VAL B C 1
ATOM 615 O O . VAL B 1 12 ? 17.015 53.061 37.552 1.00 32.65 31 VAL B O 1
ATOM 619 N N . SER B 1 13 ? 15.035 52.130 37.038 1.00 32.83 32 SER B N 1
ATOM 620 C CA . SER B 1 13 ? 15.173 52.448 35.620 1.00 35.59 32 SER B CA 1
ATOM 621 C C . SER B 1 13 ? 14.458 53.721 35.185 1.00 33.68 32 SER B C 1
ATOM 622 O O . SER B 1 13 ? 14.813 54.298 34.155 1.00 32.59 32 SER B O 1
ATOM 625 N N . LYS B 1 14 ? 13.480 54.181 35.964 1.00 25.95 33 LYS B N 1
ATOM 626 C CA . LYS B 1 14 ? 12.727 55.373 35.577 1.00 25.44 33 LYS B CA 1
ATOM 627 C C . LYS B 1 14 ? 11.878 55.958 36.704 1.00 33.81 33 LYS B C 1
ATOM 628 O O . LYS B 1 14 ? 11.403 55.233 37.578 1.00 32.96 33 LYS B O 1
ATOM 634 N N . VAL B 1 15 ? 11.714 57.278 36.701 1.00 31.53 34 VAL B N 1
ATOM 635 C CA . VAL B 1 15 ? 10.813 57.902 37.660 1.00 34.59 34 VAL B CA 1
ATOM 636 C C . VAL B 1 15 ? 9.568 58.070 36.812 1.00 33.66 34 VAL B C 1
ATOM 637 O O . VAL B 1 15 ? 9.584 58.804 35.818 1.00 28.38 34 VAL B O 1
ATOM 641 N N . GLN B 1 16 ? 8.505 57.375 37.200 1.00 28.47 35 GLN B N 1
ATOM 642 C CA . GLN B 1 16 ? 7.250 57.405 36.471 1.00 30.62 35 GLN B CA 1
ATOM 643 C C . GLN B 1 16 ? 6.465 58.676 36.760 1.00 38.11 35 GLN B C 1
ATOM 644 O O . GLN B 1 16 ? 5.789 59.214 35.881 1.00 32.34 35 GLN B O 1
ATOM 650 N N . SER B 1 17 ? 6.522 59.136 38.004 1.00 33.31 36 SER B N 1
ATOM 651 C CA . SER B 1 17 ? 5.847 60.374 38.367 1.00 36.77 36 SER B CA 1
ATOM 652 C C . SER B 1 17 ? 6.212 60.785 39.783 1.00 34.41 36 SER B C 1
ATOM 653 O O . SER B 1 17 ? 6.569 59.948 40.620 1.00 25.17 36 SER B O 1
ATOM 656 N N . PHE B 1 18 ? 6.165 62.088 40.024 1.00 29.17 37 PHE B N 1
ATOM 657 C CA . PHE B 1 18 ? 6.511 62.631 41.324 1.00 32.49 37 PHE B CA 1
ATOM 658 C C . PHE B 1 18 ? 5.769 63.913 41.650 1.00 35.23 37 PHE B C 1
ATOM 659 O O . PHE B 1 18 ? 5.610 64.793 40.798 1.00 30.14 37 PHE B O 1
ATOM 667 N N . ASP B 1 19 ? 5.317 63.989 42.896 1.00 32.67 38 ASP B N 1
ATOM 668 C CA . ASP B 1 19 ? 4.714 65.178 43.473 1.00 34.93 38 ASP B CA 1
ATOM 669 C C . ASP B 1 19 ? 4.924 64.940 44.972 1.00 36.29 38 ASP B C 1
ATOM 670 O O . ASP B 1 19 ? 5.236 63.824 45.378 1.00 30.15 38 ASP B O 1
ATOM 675 N N . PRO B 1 20 ? 4.769 65.973 45.806 1.00 32.68 39 PRO B N 1
ATOM 676 C CA . PRO B 1 20 ? 4.986 65.790 47.243 1.00 33.48 39 PRO B CA 1
ATOM 677 C C . PRO B 1 20 ? 4.213 64.695 47.985 1.00 31.04 39 PRO B C 1
ATOM 678 O O . PRO B 1 20 ? 4.572 64.341 49.104 1.00 37.58 39 PRO B O 1
ATOM 682 N N . LYS B 1 21 ? 3.170 64.148 47.368 1.00 31.16 40 LYS B N 1
ATOM 683 C CA . LYS B 1 21 ? 2.363 63.120 48.023 1.00 36.91 40 LYS B CA 1
ATOM 684 C C . LYS B 1 21 ? 2.641 61.694 47.568 1.00 32.79 40 LYS B C 1
ATOM 685 O O . LYS B 1 21 ? 2.316 60.736 48.274 1.00 32.41 40 LYS B O 1
ATOM 691 N N . GLU B 1 22 ? 3.235 61.543 46.391 1.00 27.08 41 GLU B N 1
ATOM 692 C CA . GLU B 1 22 ? 3.538 60.212 45.880 1.00 26.77 41 GLU B CA 1
ATOM 693 C C . GLU B 1 22 ? 4.646 60.198 44.830 1.00 32.58 41 GLU B C 1
ATOM 694 O O . GLU B 1 22 ? 4.711 61.064 43.957 1.00 29.53 41 GLU B O 1
ATOM 700 N N . ILE B 1 23 ? 5.525 59.210 44.940 1.00 30.92 42 ILE B N 1
ATOM 701 C CA . ILE B 1 23 ? 6.594 59.026 43.973 1.00 32.28 42 ILE B CA 1
ATOM 702 C C . ILE B 1 23 ? 6.426 57.620 43.406 1.00 36.97 42 ILE B C 1
ATOM 703 O O . ILE B 1 23 ? 6.305 56.649 44.162 1.00 31.42 42 ILE B O 1
ATOM 708 N N . LEU B 1 24 ? 6.399 57.508 42.084 1.00 29.73 43 LEU B N 1
ATOM 709 C CA . LEU B 1 24 ? 6.290 56.200 41.455 1.00 27.57 43 LEU B CA 1
ATOM 710 C C . LEU B 1 24 ? 7.592 55.932 40.721 1.00 30.04 43 LEU B C 1
ATOM 711 O O . LEU B 1 24 ? 8.009 56.717 39.860 1.00 30.37 43 LEU B O 1
ATOM 716 N N . LEU B 1 25 ? 8.239 54.823 41.073 1.00 31.33 44 LEU B N 1
ATOM 717 C CA . LEU B 1 25 ? 9.514 54.461 40.474 1.00 30.42 44 LEU B CA 1
ATOM 718 C C . LEU B 1 25 ? 9.431 53.126 39.779 1.00 34.44 44 LEU B C 1
ATOM 719 O O . LEU B 1 25 ? 8.862 52.172 40.313 1.00 37.43 44 LEU B O 1
ATOM 724 N N . GLU B 1 26 ? 10.013 53.050 38.592 1.00 28.15 45 GLU B N 1
ATOM 725 C CA . GLU B 1 26 ? 10.029 51.793 37.859 1.00 31.07 45 GLU B CA 1
ATOM 726 C C . GLU B 1 26 ? 11.322 51.078 38.176 1.00 29.38 45 GLU B C 1
ATOM 727 O O . GLU B 1 26 ? 12.389 51.676 38.138 1.00 36.08 45 GLU B O 1
ATOM 733 N N . THR B 1 27 ? 11.235 49.802 38.517 1.00 32.46 46 THR B N 1
ATOM 734 C CA . THR B 1 27 ? 12.444 49.057 38.812 1.00 36.26 46 THR B CA 1
ATOM 735 C C . THR B 1 27 ? 12.350 47.611 38.304 1.00 51.30 46 THR B C 1
ATOM 736 O O . THR B 1 27 ? 11.541 47.326 37.411 1.00 50.25 46 THR B O 1
ATOM 740 N N . ILE B 1 28 ? 13.166 46.709 38.843 1.00 49.47 47 ILE B N 1
ATOM 741 C CA . ILE B 1 28 ? 13.234 45.322 38.359 1.00 55.09 47 ILE B CA 1
ATOM 742 C C . ILE B 1 28 ? 11.949 44.483 38.238 1.00 55.15 47 ILE B C 1
ATOM 743 O O . ILE B 1 28 ? 11.685 43.914 37.182 1.00 56.13 47 ILE B O 1
ATOM 748 N N . GLN B 1 29 ? 11.155 44.406 39.303 1.00 49.06 48 GLN B N 1
ATOM 749 C CA . GLN B 1 29 ? 9.926 43.594 39.300 1.00 53.11 48 GLN B CA 1
ATOM 750 C C . GLN B 1 29 ? 8.665 44.407 39.003 1.00 50.34 48 GLN B C 1
ATOM 751 O O . GLN B 1 29 ? 7.556 43.873 39.071 1.00 45.81 48 GLN B O 1
ATOM 757 N N . GLY B 1 30 ? 8.824 45.693 38.701 1.00 39.69 49 GLY B N 1
ATOM 758 C CA . GLY B 1 30 ? 7.661 46.523 38.450 1.00 30.94 49 GLY B CA 1
ATOM 759 C C . GLY B 1 30 ? 7.777 47.907 39.057 1.00 38.16 49 GLY B C 1
ATOM 760 O O . GLY B 1 30 ? 8.865 48.474 39.105 1.00 40.65 49 GLY B O 1
ATOM 761 N N . VAL B 1 31 ? 6.658 48.438 39.538 1.00 32.93 50 VAL B N 1
ATOM 762 C CA . VAL B 1 31 ? 6.610 49.772 40.103 1.00 26.31 50 VAL B CA 1
ATOM 763 C C . VAL B 1 31 ? 6.612 49.850 41.637 1.00 33.91 50 VAL B C 1
ATOM 764 O O . VAL B 1 31 ? 5.899 49.099 42.310 1.00 32.30 50 VAL B O 1
ATOM 768 N N . LEU B 1 32 ? 7.426 50.755 42.178 1.00 28.95 51 LEU B N 1
ATOM 769 C CA . LEU B 1 32 ? 7.481 50.991 43.623 1.00 24.92 51 LEU B CA 1
ATOM 770 C C . LEU B 1 32 ? 6.749 52.294 43.891 1.00 27.76 51 LEU B C 1
ATOM 771 O O . LEU B 1 32 ? 7.050 53.316 43.265 1.00 29.33 51 LEU B O 1
ATOM 776 N N . SER B 1 33 ? 5.784 52.256 44.800 1.00 27.48 52 SER B N 1
ATOM 777 C CA . SER B 1 33 ? 5.043 53.448 45.161 1.00 27.23 52 SER B CA 1
ATOM 778 C C . SER B 1 33 ? 5.436 53.911 46.554 1.00 30.75 52 SER B C 1
ATOM 779 O O . SER B 1 33 ? 5.415 53.133 47.511 1.00 26.17 52 SER B O 1
ATOM 782 N N . ILE B 1 34 ? 5.807 55.179 46.655 1.00 31.72 53 ILE B N 1
ATOM 783 C CA . ILE B 1 34 ? 6.142 55.779 47.932 1.00 31.72 53 ILE B CA 1
ATOM 784 C C . ILE B 1 34 ? 5.096 56.863 48.124 1.00 31.62 53 ILE B C 1
ATOM 785 O O . ILE B 1 34 ? 5.012 57.794 47.323 1.00 31.14 53 ILE B O 1
ATOM 790 N N . LYS B 1 35 ? 4.290 56.736 49.172 1.00 30.23 54 LYS B N 1
ATOM 791 C CA . LYS B 1 35 ? 3.262 57.728 49.446 1.00 32.78 54 LYS B CA 1
ATOM 792 C C . LYS B 1 35 ? 3.520 58.399 50.779 1.00 40.40 54 LYS B C 1
ATOM 793 O O . LYS B 1 35 ? 4.040 57.772 51.702 1.00 36.62 54 LYS B O 1
ATOM 799 N N . GLY B 1 36 ? 3.150 59.672 50.875 1.00 36.42 55 GLY B N 1
ATOM 800 C CA . GLY B 1 36 ? 3.362 60.417 52.100 1.00 37.47 55 GLY B CA 1
ATOM 801 C C . GLY B 1 36 ? 3.100 61.889 51.874 1.00 35.46 55 GLY B C 1
ATOM 802 O O . GLY B 1 36 ? 2.200 62.248 51.128 1.00 30.45 55 GLY B O 1
ATOM 803 N N . GLU B 1 37 ? 3.872 62.741 52.535 1.00 33.67 56 GLU B N 1
ATOM 804 C CA . GLU B 1 37 ? 3.723 64.175 52.359 1.00 40.52 56 GLU B CA 1
ATOM 805 C C . GLU B 1 37 ? 5.104 64.816 52.384 1.00 36.64 56 GLU B C 1
ATOM 806 O O . GLU B 1 37 ? 6.050 64.228 52.900 1.00 35.03 56 GLU B O 1
ATOM 812 N N . LYS B 1 38 ? 5.217 66.002 51.792 1.00 32.95 57 LYS B N 1
ATOM 813 C CA . LYS B 1 38 ? 6.486 66.721 51.703 1.00 34.43 57 LYS B CA 1
ATOM 814 C C . LYS B 1 38 ? 7.591 65.875 51.069 1.00 30.42 57 LYS B C 1
ATOM 815 O O . LYS B 1 38 ? 8.762 66.041 51.395 1.00 31.75 57 LYS B O 1
ATOM 821 N N . LEU B 1 39 ? 7.225 64.960 50.175 1.00 27.30 58 LEU B N 1
ATOM 822 C CA . LEU B 1 39 ? 8.238 64.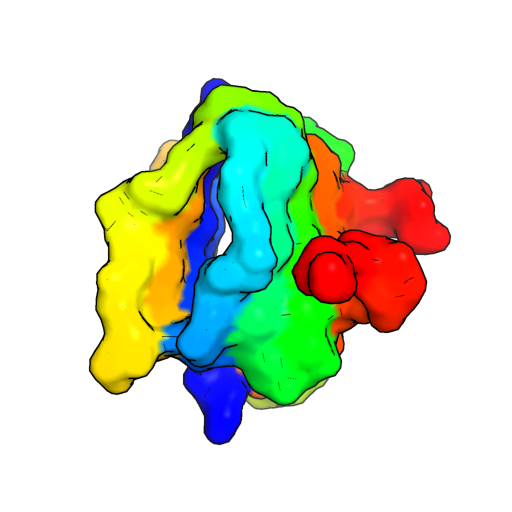135 49.518 1.00 28.07 58 LEU B CA 1
ATOM 823 C C . LEU B 1 39 ? 9.011 64.971 48.501 1.00 33.39 58 LEU B C 1
ATOM 824 O O . LEU B 1 39 ? 8.483 65.945 47.965 1.00 30.40 58 LEU B O 1
ATOM 829 N N . GLY B 1 40 ? 10.259 64.592 48.246 1.00 33.35 59 GLY B N 1
ATOM 830 C CA . GLY B 1 40 ? 11.072 65.303 47.272 1.00 36.27 59 GLY B CA 1
ATOM 831 C C . GLY B 1 40 ? 12.151 64.395 46.712 1.00 36.79 59 GLY B C 1
ATOM 832 O O . GLY B 1 40 ? 12.615 63.480 47.412 1.00 32.09 59 GLY B O 1
ATOM 833 N N . ILE B 1 41 ? 12.536 64.605 45.454 1.00 25.28 60 ILE B N 1
ATOM 834 C CA . ILE B 1 41 ? 13.600 63.790 44.868 1.00 26.67 60 ILE B CA 1
ATOM 835 C C . ILE B 1 41 ? 14.891 64.525 45.172 1.00 30.89 60 ILE B C 1
ATOM 836 O O . ILE B 1 41 ? 15.092 65.652 44.716 1.00 36.56 60 ILE B O 1
ATOM 841 N N . LYS B 1 42 ? 15.764 63.877 45.936 1.00 29.82 61 LYS B N 1
ATOM 842 C CA . LYS B 1 42 ? 17.029 64.466 46.342 1.00 40.18 61 LYS B CA 1
ATOM 843 C C . LYS B 1 42 ? 18.144 64.192 45.352 1.00 36.03 61 LYS B C 1
ATOM 844 O O . LYS B 1 42 ? 19.069 64.988 45.211 1.00 39.06 61 LYS B O 1
ATOM 850 N N . HIS B 1 43 ? 18.051 63.073 44.650 1.00 34.72 62 HIS B N 1
ATOM 851 C CA . HIS B 1 43 ? 19.096 62.699 43.712 1.00 31.83 62 HIS B CA 1
ATOM 852 C C . HIS B 1 43 ? 18.586 61.672 42.714 1.00 34.63 62 HIS B C 1
ATOM 853 O O . HIS B 1 43 ? 17.751 60.831 43.054 1.00 31.08 62 HIS B O 1
ATOM 860 N N . LEU B 1 44 ? 19.086 61.736 41.484 1.00 27.62 63 LEU B N 1
ATOM 861 C CA . LEU B 1 44 ? 18.706 60.762 40.478 1.00 26.68 63 LEU B CA 1
ATOM 862 C C . LEU B 1 44 ? 19.827 60.598 39.470 1.00 33.82 63 LEU B C 1
ATOM 863 O O . LEU B 1 44 ? 20.302 61.573 38.887 1.00 36.05 63 LEU B O 1
ATOM 868 N N . ASP B 1 45 ? 20.251 59.358 39.273 1.00 33.97 64 ASP B N 1
ATOM 869 C CA . ASP B 1 45 ? 21.308 59.053 38.320 1.00 41.10 64 ASP B CA 1
ATOM 870 C C . ASP B 1 45 ? 20.908 57.760 37.640 1.00 41.33 64 ASP B C 1
ATOM 871 O O . ASP B 1 45 ? 21.245 56.675 38.114 1.00 38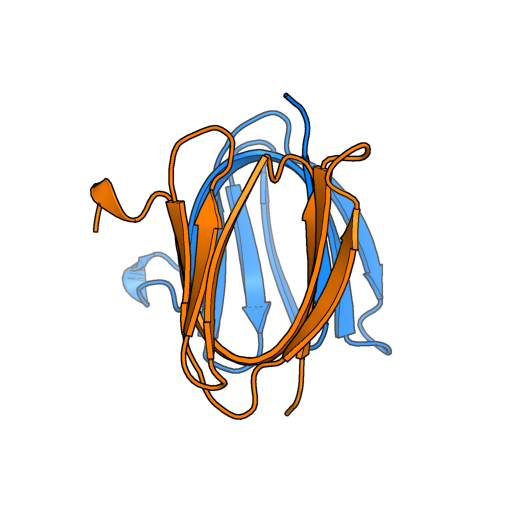.65 64 ASP B O 1
ATOM 8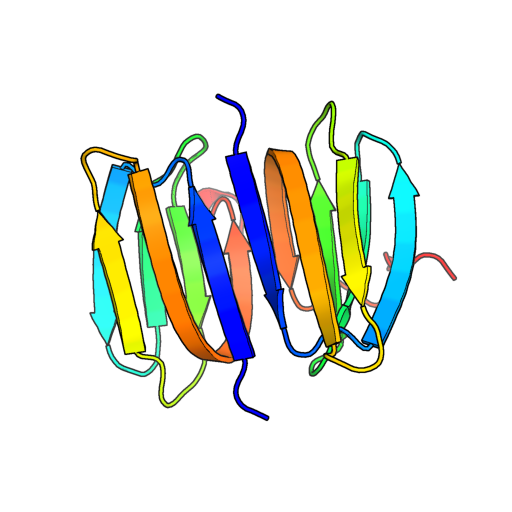76 N N . LEU B 1 46 ? 20.174 57.880 36.537 1.00 42.07 65 LEU B N 1
ATOM 877 C CA . LEU B 1 46 ? 19.706 56.716 35.789 1.00 50.25 65 LEU B CA 1
ATOM 878 C C . LEU B 1 46 ? 20.821 55.834 35.242 1.00 57.22 65 LEU B C 1
ATOM 879 O O . LEU B 1 46 ? 20.637 54.626 35.074 1.00 60.51 65 LEU B O 1
ATOM 884 N N . LYS B 1 47 ? 21.978 56.427 34.966 1.00 65.85 66 LYS B N 1
ATOM 885 C CA . LYS B 1 47 ? 23.116 55.656 34.476 1.00 64.79 66 LYS B CA 1
ATOM 886 C C . LYS B 1 47 ? 23.475 54.630 35.536 1.00 58.51 66 LYS B C 1
ATOM 887 O O . LYS B 1 47 ? 23.748 53.466 35.229 1.00 65.56 66 LYS B O 1
ATOM 893 N N . ALA B 1 48 ? 23.464 55.072 36.789 1.00 49.62 67 ALA B N 1
ATOM 894 C CA . ALA B 1 48 ? 23.787 54.202 37.911 1.00 45.31 67 ALA B CA 1
ATOM 895 C C . ALA B 1 48 ? 22.534 53.525 38.473 1.00 43.69 67 ALA B C 1
ATOM 896 O O . ALA B 1 48 ? 22.628 52.637 39.318 1.00 49.06 67 ALA B O 1
ATOM 898 N N . GLY B 1 49 ? 21.365 53.942 37.990 1.00 37.84 68 GLY B N 1
ATOM 899 C CA . GLY B 1 49 ? 20.103 53.380 38.453 1.00 33.45 68 GLY B CA 1
ATOM 900 C C . GLY B 1 49 ? 19.821 53.725 39.902 1.00 34.35 68 GLY B C 1
ATOM 901 O O . GLY B 1 49 ? 19.142 52.983 40.613 1.00 39.66 68 GLY B O 1
ATOM 902 N N . GLN B 1 50 ? 20.340 54.877 40.318 1.00 31.74 69 GLN B N 1
ATOM 903 C CA . GLN B 1 50 ? 20.264 55.366 41.686 1.00 35.17 69 GLN B CA 1
ATOM 904 C C . GLN B 1 50 ? 19.252 56.486 41.906 1.00 35.84 69 GLN B C 1
ATOM 905 O O . GLN B 1 50 ? 19.198 57.438 41.133 1.00 33.44 69 GLN B O 1
ATOM 911 N N . VAL B 1 51 ? 18.452 56.375 42.958 1.00 26.12 70 VAL B N 1
ATOM 912 C CA . VAL B 1 51 ? 17.528 57.448 43.295 1.00 28.93 70 VAL B CA 1
ATOM 913 C C . VAL B 1 51 ? 17.570 57.676 44.801 1.00 33.84 70 VAL B C 1
ATOM 914 O O . VAL B 1 51 ? 17.753 56.727 45.573 1.00 33.70 70 VAL B O 1
ATOM 918 N N . GLU B 1 52 ? 17.411 58.929 45.211 1.00 28.69 71 GLU B N 1
ATOM 919 C CA . GLU B 1 52 ? 17.377 59.275 46.621 1.00 32.40 71 GLU B CA 1
ATOM 920 C C . GLU B 1 52 ? 16.159 60.143 46.829 1.00 34.91 71 GLU B C 1
ATOM 921 O O . GLU B 1 52 ? 15.981 61.155 46.140 1.00 32.81 71 GLU B O 1
ATOM 927 N N . VAL B 1 53 ? 15.338 59.744 47.791 1.00 27.72 72 VAL B N 1
ATOM 928 C CA . VAL B 1 53 ? 14.104 60.430 48.116 1.00 29.83 72 VAL B CA 1
ATOM 929 C C . VAL B 1 53 ? 14.093 60.832 49.587 1.00 33.15 72 VAL B C 1
ATOM 930 O O . VAL B 1 53 ? 14.716 60.167 50.422 1.00 29.23 72 VAL B O 1
ATOM 934 N N . GLU B 1 54 ? 13.393 61.919 49.902 1.00 31.17 73 GLU B N 1
ATOM 935 C CA . GLU B 1 54 ? 13.293 62.391 51.283 1.00 32.86 73 GLU B CA 1
ATOM 936 C C . GLU B 1 54 ? 11.862 62.858 51.570 1.00 36.48 73 GLU B C 1
ATOM 937 O O . GLU B 1 54 ? 11.134 63.239 50.650 1.00 37.94 73 GLU B O 1
ATOM 943 N N . GLY B 1 55 ? 11.455 62.817 52.838 1.00 33.52 74 GLY B N 1
ATOM 944 C CA . GLY B 1 55 ? 10.126 63.282 53.200 1.00 36.38 74 GLY B CA 1
ATOM 945 C C . GLY B 1 55 ? 9.453 62.483 54.301 1.00 38.57 74 GLY B C 1
ATOM 946 O O . GLY B 1 55 ? 10.094 61.687 54.998 1.00 33.30 74 GLY B O 1
ATOM 947 N N . LEU B 1 56 ? 8.151 62.714 54.457 1.00 33.53 75 LEU B N 1
ATOM 948 C CA . LEU B 1 56 ? 7.335 62.026 55.452 1.00 35.91 75 LEU B CA 1
ATOM 949 C C . LEU B 1 56 ? 6.667 60.858 54.746 1.00 38.98 75 LEU B C 1
ATOM 950 O O . LEU B 1 56 ? 5.705 61.039 53.998 1.00 38.92 75 LEU B O 1
ATOM 955 N N . ILE B 1 57 ? 7.195 59.662 54.975 1.00 31.67 76 ILE B N 1
ATOM 956 C CA . ILE B 1 57 ? 6.689 58.463 54.317 1.00 32.42 76 ILE B CA 1
ATOM 957 C C . ILE B 1 57 ? 5.568 57.751 55.076 1.00 37.48 76 ILE B C 1
ATOM 958 O O . ILE B 1 57 ? 5.742 57.376 56.234 1.00 32.91 76 ILE B O 1
ATOM 963 N N . ASP B 1 58 ? 4.419 57.582 54.418 1.00 35.40 77 ASP B N 1
ATOM 964 C CA . ASP B 1 58 ? 3.273 56.894 55.014 1.00 40.64 77 ASP B CA 1
ATOM 965 C C . ASP B 1 58 ? 3.223 55.430 54.601 1.00 43.71 77 ASP B C 1
ATOM 966 O O . ASP B 1 58 ? 2.815 54.564 55.383 1.00 33.88 77 ASP B O 1
ATOM 971 N N . ALA B 1 59 ? 3.610 55.163 53.357 1.00 32.74 78 ALA B N 1
ATOM 972 C CA . ALA B 1 59 ? 3.547 53.814 52.825 1.00 29.46 78 ALA B CA 1
ATOM 973 C C . ALA B 1 59 ? 4.548 53.550 51.713 1.00 32.11 78 ALA B C 1
ATOM 974 O O . ALA B 1 59 ? 4.969 54.465 51.003 1.00 33.44 78 ALA B O 1
ATOM 976 N N . LEU B 1 60 ? 4.905 52.280 51.566 1.00 29.81 79 LEU B N 1
ATOM 977 C CA . LEU B 1 60 ? 5.837 51.827 50.547 1.00 29.07 79 LEU B CA 1
ATOM 978 C C . LEU B 1 60 ? 5.252 50.531 50.009 1.00 32.11 79 LEU B C 1
ATOM 979 O O . LEU B 1 60 ? 5.053 49.579 50.773 1.00 33.83 79 LEU B O 1
ATOM 984 N N . VAL B 1 61 ? 4.975 50.479 48.713 1.00 25.13 80 VAL B N 1
ATOM 985 C CA . VAL B 1 61 ? 4.412 49.278 48.117 1.00 34.63 80 VAL B CA 1
ATOM 986 C C . VAL B 1 61 ? 5.186 48.890 46.861 1.00 36.27 80 VAL B C 1
ATOM 987 O O . VAL B 1 61 ? 5.425 49.727 45.986 1.00 27.95 80 VAL B O 1
ATOM 991 N N . TYR B 1 62 ? 5.559 47.616 46.774 1.00 30.66 81 TYR B N 1
ATOM 992 C CA . TYR B 1 62 ? 6.320 47.106 45.632 1.00 32.98 81 TYR B CA 1
ATOM 993 C C . TYR B 1 62 ? 6.277 45.574 45.559 1.00 33.71 81 TYR B C 1
ATOM 994 O O . TYR B 1 62 ? 6.520 44.901 46.564 1.00 30.78 81 TYR B O 1
ATOM 1003 N N . PRO B 1 63 ? 5.925 45.003 44.390 1.00 33.29 82 PRO B N 1
ATOM 1004 C CA . PRO B 1 63 ? 5.551 45.649 43.121 1.00 37.39 82 PRO B CA 1
ATOM 1005 C C . PRO B 1 63 ? 4.104 46.105 43.257 1.00 40.36 82 PRO B C 1
ATOM 1006 O O . PRO B 1 63 ? 3.258 45.353 43.748 1.00 35.12 82 PRO B O 1
ATOM 1010 N N . LEU B 1 64 ? 3.825 47.328 42.825 1.00 33.09 83 LEU B N 1
ATOM 1011 C CA . LEU B 1 64 ? 2.490 47.895 42.946 1.00 33.13 83 LEU B CA 1
ATOM 1012 C C . LEU B 1 64 ? 1.382 47.063 42.289 1.00 39.91 83 LEU B C 1
ATOM 1013 O O . LEU B 1 64 ? 0.237 47.104 42.728 1.00 41.49 83 LEU B O 1
ATOM 1018 N N . GLU B 1 65 ? 1.709 46.292 41.256 1.00 40.38 84 GLU B N 1
ATOM 1019 C CA . GLU B 1 65 ? 0.664 45.515 40.588 1.00 50.81 84 GLU B CA 1
ATOM 1020 C C . GLU B 1 65 ? 0.076 44.375 41.421 1.00 54.17 84 GLU B C 1
ATOM 1021 O O . GLU B 1 65 ? -0.996 43.868 41.103 1.00 52.44 84 GLU B O 1
ATOM 1027 N N . HIS B 1 66 ? 0.755 43.978 42.493 1.00 54.40 85 HIS B N 1
ATOM 1028 C CA . HIS B 1 66 ? 0.238 42.892 43.322 1.00 58.51 85 HIS B CA 1
ATOM 1029 C C . HIS B 1 66 ? -0.559 43.388 44.535 1.00 57.66 85 HIS B C 1
ATOM 1030 O O . HIS B 1 66 ? -1.031 42.592 45.348 1.00 58.55 85 HIS B O 1
ATOM 1037 N N . HIS B 1 67 ? -0.719 44.705 44.644 1.00 57.09 86 HIS B N 1
ATOM 1038 C CA . HIS B 1 67 ? -1.493 45.295 45.734 1.00 67.40 86 HIS B CA 1
ATOM 1039 C C . HIS B 1 67 ? -2.765 45.911 45.167 1.00 78.64 86 HIS B C 1
ATOM 1040 O O . HIS B 1 67 ? -3.822 45.270 45.277 1.00 88.30 86 HIS B O 1
#

Foldseek 3Di:
DKDKDKDAQWQDFQDDDQAWTWTAGDQAIKIWGDGNKDWPDDDNVRRMTMMMGGTDDIDPPDDPVVGPD/DKDKDKDAQWQDFPDDDQAWTWTAGDVAIKIWGDGRKDWPDDDNVRRMTMMMGGTDDIDPPPVVD

Organism: Desulfitobacterium hafniense (strain Y51) (NCBI:txid138119)

Solvent-accessible surface area: 7052 Å² total; per-residue (Å²): 102,94,2,104,3,26,3,26,26,3,76,98,38,33,26,89,71,67,137,56,0,3,0,45,15,74,90,29,4,1,2,0,98,10,82,126,7,18,55,129,85,74,50,102,202,65,11,43,0,71,1,28,0,38,5,67,21,2,30,6,64,22,84,131,131,107,39,119,163,135,64,2,82,3,27,3,26,29,2,69,107,38,84,52,82,67,75,143,44,0,28,0,45,16,82,88,28,30,1,2,0,107,9,83,148,7,18,65,116,83,77,53,92,205,65,9,34,0,54,1,62,6,54,5,73,24,2,29,3,9,69,147,133,126

CATH classification: 2.60.40.2000

Nearest PDB structures (foldseek):
  3ipf-assembly2_A  TM=1.015E+00  e=5.979E-12  Desulfitobacterium hafniense Y51
  3ipf-assembly3_B  TM=9.794E-01  e=2.275E-10  Desulfitobacterium hafniense Y51
  2ks0-assembly1_B  TM=7.543E-01  e=2.652E-07  Desulfitobacterium hafniense Y51
  6uz7-assembly1_AH  TM=3.928E-01  e=5.876E-01  Kluyveromyces lactis
  8c3a-assembly2_BD  TM=4.165E-01  e=1.401E+00  Candida albicans